Protein AF-A0A3R8LVH7-F1 (afdb_monomer_lite)

pLDDT: mean 90.31, std 11.62, range [43.78, 98.62]

Foldseek 3Di:
DPDVVLVVQPCSVVLVVLLVVLLCCLVPPQAAPCCPDPQQHSVLLSQLLVQLLSVCSVVVNDPVLNNLLSLLSSQLRRQAPDPPLRQQSLQVSLVVSVVVCVVVVHDDDVLSSLLSRPLSDDLVVSLVVQCVVDVPPPCSNVSSVSSNVSSVVSVVVD

Radius of gyration: 14.57 Å; chains: 1; bounding box: 35×34×35 Å

InterPro domains:
  IPR003607 HD/PDEase domain [cd00077] (40-157)
  IPR006674 HD domain [PF01966] (42-155)

Organism: NCBI:txid2044587

Sequence (158 aa):
MQEKWMEGLPEWKLIRPVFDKWNDILENQVTFTLENSEKHTGAHCRRVMLYALAIAQRQGVPEEDKDILGAAAAFHDSRRQDDWLDVGHGQRAADYYREYCVSHELEFKQKCYDIIYYHDRDDQTGIDVISGRSPLGQNSVVIYKIFKDADALDRFRL

Secondary structure (DSSP, 8-state):
---TTGGGSTTHHHHHHHHHHHHHHHHHT---SSTT-SSSSHHHHHHHHHHHHHHHHHTT--HHHHHHHHHHHHHTTTT-SSSS--TTHHHHHHHHHHHHHHHTTPPP-HHHHHHHHHTTS-HHHHHHHHHHT-TT-HHHHHHHHHHHHHHHHHHTT-

Structure (mmCIF, N/CA/C/O backbone):
data_AF-A0A3R8LVH7-F1
#
_entry.id   AF-A0A3R8LVH7-F1
#
loop_
_atom_site.group_PDB
_atom_site.id
_atom_site.type_symbol
_atom_site.label_atom_id
_atom_site.label_alt_id
_atom_site.label_comp_id
_atom_site.label_asym_id
_atom_site.label_entity_id
_atom_site.label_seq_id
_atom_site.pdbx_PDB_ins_code
_atom_site.Cartn_x
_atom_site.Cartn_y
_atom_site.Cartn_z
_atom_site.occupancy
_atom_site.B_iso_or_equiv
_atom_site.auth_seq_id
_atom_site.auth_comp_id
_atom_site.auth_asym_id
_atom_site.auth_atom_id
_atom_site.pdbx_PDB_model_num
ATOM 1 N N . MET A 1 1 ? -10.867 -12.872 -16.043 1.00 43.78 1 MET A N 1
ATOM 2 C CA . MET A 1 1 ? -11.692 -14.036 -15.640 1.00 43.78 1 MET A CA 1
ATOM 3 C C . MET A 1 1 ? -12.129 -13.790 -14.200 1.00 43.78 1 MET A C 1
ATOM 5 O O . MET A 1 1 ? -11.262 -13.720 -13.340 1.00 43.78 1 MET A O 1
ATOM 9 N N . GLN A 1 2 ? -13.414 -13.525 -13.934 1.00 54.50 2 GLN A N 1
ATOM 10 C CA . GLN A 1 2 ? -13.891 -13.373 -12.551 1.00 54.50 2 GLN A CA 1
ATOM 11 C C . GLN A 1 2 ? -13.810 -14.739 -11.875 1.00 54.50 2 GLN A C 1
ATOM 13 O O . GLN A 1 2 ? -14.395 -15.714 -12.351 1.00 54.50 2 GLN A O 1
ATOM 18 N N . GLU A 1 3 ? -13.006 -14.832 -10.823 1.00 67.38 3 GLU A N 1
ATOM 19 C CA . GLU A 1 3 ? -12.770 -16.103 -10.162 1.00 67.38 3 GLU A CA 1
ATOM 20 C C . GLU A 1 3 ? -13.985 -16.423 -9.291 1.00 67.38 3 GLU A C 1
ATOM 22 O O . GLU A 1 3 ? -14.191 -15.831 -8.234 1.00 67.38 3 GLU A O 1
ATOM 27 N N . LYS A 1 4 ? -14.824 -17.347 -9.770 1.00 69.50 4 LYS A N 1
ATOM 28 C CA . LYS A 1 4 ? -16.113 -17.716 -9.159 1.00 69.50 4 LYS A CA 1
ATOM 29 C C . LYS A 1 4 ? -16.027 -18.099 -7.677 1.00 69.50 4 LYS A C 1
ATOM 31 O O . LYS A 1 4 ? -17.037 -18.072 -6.987 1.00 69.50 4 LYS A O 1
ATOM 36 N N . TRP A 1 5 ? -14.846 -18.460 -7.177 1.00 75.69 5 TRP A N 1
ATOM 37 C CA . TRP A 1 5 ? -14.648 -18.804 -5.770 1.00 75.69 5 TRP A CA 1
ATOM 38 C C . TRP A 1 5 ? -14.739 -17.591 -4.836 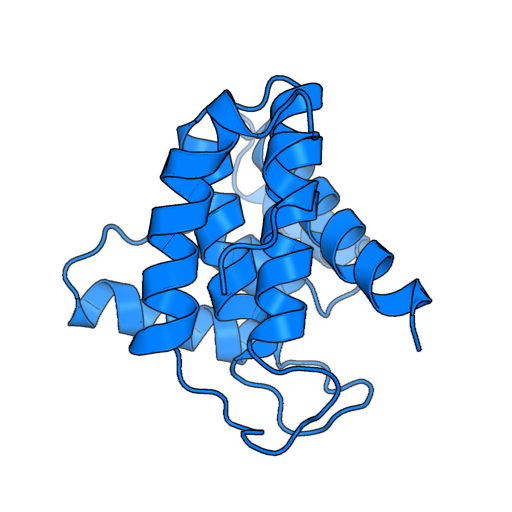1.00 75.69 5 TRP A C 1
ATOM 40 O O . TRP A 1 5 ? -15.158 -17.757 -3.693 1.00 75.69 5 TRP A O 1
ATOM 50 N N . MET A 1 6 ? -14.434 -16.376 -5.311 1.00 79.00 6 MET A N 1
ATOM 51 C CA . MET A 1 6 ? -14.583 -15.163 -4.499 1.00 79.00 6 MET A CA 1
ATOM 52 C C . MET A 1 6 ? -16.045 -14.933 -4.101 1.00 79.00 6 MET A C 1
ATOM 54 O O . MET A 1 6 ? -16.311 -14.485 -2.994 1.00 79.00 6 MET A O 1
ATOM 58 N N . GLU A 1 7 ? -17.009 -15.334 -4.938 1.00 80.81 7 GLU A N 1
ATOM 59 C CA . GLU A 1 7 ? -18.442 -15.247 -4.615 1.00 80.81 7 GLU A CA 1
ATOM 60 C C . GLU A 1 7 ? -18.853 -16.117 -3.416 1.00 80.81 7 GLU A C 1
ATOM 62 O O . GLU A 1 7 ? -19.882 -15.854 -2.793 1.00 80.81 7 GLU A O 1
ATOM 67 N N . GLY A 1 8 ? -18.050 -17.132 -3.081 1.00 83.12 8 GLY A N 1
ATOM 68 C CA . GLY A 1 8 ? -18.246 -17.989 -1.914 1.00 83.12 8 GLY A CA 1
ATOM 69 C C . GLY A 1 8 ? -17.702 -17.407 -0.606 1.00 83.12 8 GLY A C 1
ATOM 70 O O . GLY A 1 8 ? -17.989 -17.962 0.454 1.00 83.12 8 GLY A O 1
ATOM 71 N N . LEU A 1 9 ? -16.935 -16.309 -0.648 1.00 86.06 9 LEU A N 1
ATOM 72 C CA . LEU A 1 9 ? -16.443 -15.643 0.559 1.00 86.06 9 LEU A CA 1
ATOM 73 C C . LEU A 1 9 ? -17.574 -14.830 1.213 1.00 86.06 9 LEU A C 1
ATOM 75 O O . LEU A 1 9 ? -18.154 -13.963 0.551 1.00 86.06 9 LEU A O 1
ATOM 79 N N . PRO A 1 10 ? -17.876 -15.039 2.510 1.00 88.81 10 PRO A N 1
ATOM 80 C CA . PRO A 1 10 ? -18.922 -14.289 3.212 1.00 88.81 10 PRO A CA 1
ATOM 81 C C . PRO A 1 10 ? -18.741 -12.768 3.135 1.00 88.81 10 PRO A C 1
ATOM 83 O O . PRO A 1 10 ? -19.716 -12.021 3.058 1.00 88.81 10 PRO A O 1
ATOM 86 N N . GLU A 1 11 ? -17.490 -12.310 3.121 1.00 92.19 11 GLU A N 1
ATOM 87 C CA . GLU A 1 11 ? -17.113 -10.898 3.090 1.00 92.19 11 GLU A CA 1
ATOM 88 C C . GLU A 1 11 ? -17.263 -10.272 1.699 1.00 92.19 11 GLU A C 1
ATOM 90 O O . GLU A 1 11 ? -17.346 -9.049 1.593 1.00 92.19 11 GLU A O 1
ATOM 95 N N . TRP A 1 12 ? -17.307 -11.083 0.633 1.00 93.75 12 TRP A N 1
ATOM 96 C CA . TRP A 1 12 ? -17.132 -10.621 -0.747 1.00 93.75 12 TRP A CA 1
ATOM 97 C C . TRP A 1 12 ? -18.083 -9.499 -1.132 1.00 93.75 12 TRP A C 1
ATOM 99 O O . TRP A 1 12 ? -17.656 -8.484 -1.668 1.00 93.75 12 TRP A O 1
ATOM 109 N N . LYS A 1 13 ? -19.371 -9.639 -0.804 1.00 93.12 13 LYS A N 1
ATOM 110 C CA . LYS A 1 13 ? -20.379 -8.620 -1.133 1.00 93.12 13 LYS A CA 1
ATOM 111 C C . LYS A 1 13 ? -20.047 -7.245 -0.548 1.00 93.12 13 LYS A C 1
ATOM 113 O O . LYS A 1 13 ? -20.432 -6.245 -1.142 1.00 93.12 13 LYS A O 1
ATOM 118 N N . LEU A 1 14 ? -19.364 -7.211 0.595 1.00 95.31 14 LEU A N 1
ATOM 119 C CA . LEU A 1 14 ? -19.011 -5.983 1.303 1.00 95.31 14 LEU A CA 1
ATOM 120 C C . LEU A 1 14 ? -17.695 -5.394 0.789 1.00 95.31 14 LEU A C 1
ATOM 122 O O . LEU A 1 14 ? -17.590 -4.183 0.651 1.00 95.31 14 LEU A O 1
ATOM 126 N N . ILE A 1 15 ? -16.716 -6.237 0.452 1.00 96.69 15 ILE A N 1
ATOM 127 C 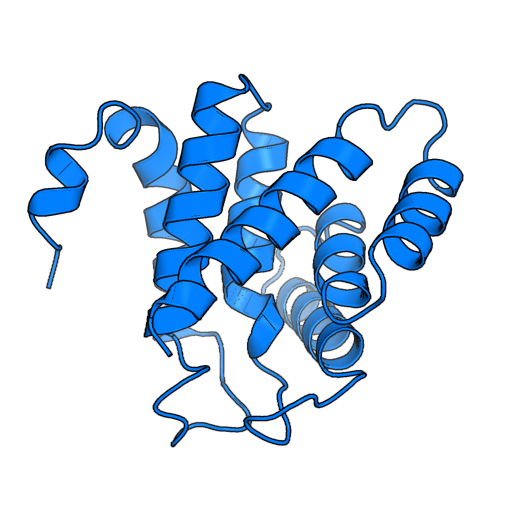CA . ILE A 1 15 ? -15.391 -5.774 0.008 1.00 96.69 15 ILE A CA 1
ATOM 128 C C . ILE A 1 15 ? -15.289 -5.548 -1.501 1.00 96.69 15 ILE A C 1
ATOM 130 O O . ILE A 1 15 ? -14.404 -4.822 -1.952 1.00 96.69 15 ILE A O 1
ATOM 134 N N . ARG A 1 16 ? -16.188 -6.147 -2.290 1.00 95.94 16 ARG A N 1
ATOM 135 C CA . ARG A 1 16 ? -16.151 -6.113 -3.756 1.00 95.94 16 ARG A CA 1
ATOM 136 C C . ARG A 1 16 ? -16.065 -4.700 -4.342 1.00 95.94 16 ARG A C 1
ATOM 138 O O . ARG A 1 16 ? -15.269 -4.539 -5.255 1.00 95.94 16 ARG A O 1
ATOM 145 N N . PRO A 1 17 ? -16.806 -3.675 -3.874 1.00 97.25 17 PRO A N 1
ATOM 146 C CA . PRO A 1 17 ? -16.698 -2.337 -4.460 1.00 97.25 17 PRO A CA 1
ATOM 147 C C . PRO A 1 17 ? -15.283 -1.751 -4.363 1.00 97.25 17 PRO A C 1
ATOM 149 O O . PRO A 1 17 ? -14.780 -1.187 -5.332 1.00 97.25 17 PRO A O 1
ATOM 152 N N . VAL A 1 18 ? -14.628 -1.928 -3.211 1.00 97.94 18 VAL A N 1
ATOM 153 C CA . VAL A 1 18 ? -13.247 -1.475 -2.988 1.00 97.94 18 VAL A CA 1
ATOM 154 C C . VAL A 1 18 ? -12.270 -2.326 -3.797 1.00 97.94 18 VAL A C 1
ATOM 156 O O . VAL A 1 18 ? -11.376 -1.786 -4.443 1.00 97.94 18 VAL A O 1
ATOM 159 N N . PHE A 1 19 ? -12.470 -3.646 -3.805 1.00 97.69 19 PHE A N 1
ATOM 160 C CA . PHE A 1 19 ? -11.648 -4.570 -4.581 1.00 97.69 19 PHE A CA 1
ATOM 161 C C . PHE A 1 19 ? -11.710 -4.259 -6.080 1.00 97.69 19 PHE A C 1
ATOM 163 O O . PHE A 1 19 ? -10.672 -4.073 -6.700 1.00 97.69 19 PHE A O 1
ATOM 170 N N . ASP A 1 20 ? -12.908 -4.152 -6.662 1.00 96.88 20 ASP A N 1
ATOM 171 C CA . ASP A 1 20 ? -13.101 -3.905 -8.094 1.00 96.88 20 ASP A CA 1
ATOM 172 C C . ASP A 1 20 ? -12.472 -2.557 -8.502 1.00 96.88 20 ASP A C 1
ATOM 174 O O . ASP A 1 20 ? -11.783 -2.499 -9.519 1.00 96.88 20 ASP A O 1
ATOM 178 N N . LYS A 1 21 ? -12.621 -1.501 -7.681 1.00 97.62 21 LYS A N 1
ATOM 179 C CA . LYS A 1 21 ? -11.990 -0.184 -7.905 1.00 97.62 21 LYS A CA 1
ATOM 180 C C . LYS A 1 21 ? -10.466 -0.286 -8.011 1.00 97.62 21 LYS A C 1
ATOM 182 O O . LYS A 1 21 ? -9.881 0.184 -8.983 1.00 97.62 21 LYS A O 1
ATOM 187 N N . TRP A 1 22 ? -9.811 -0.854 -7.000 1.00 98.25 22 TRP A N 1
ATOM 188 C CA . TRP A 1 22 ? -8.347 -0.877 -6.955 1.00 98.25 22 TRP A CA 1
ATOM 189 C C . TRP A 1 22 ? -7.748 -1.952 -7.855 1.00 98.25 22 TRP A C 1
ATOM 191 O O . TRP A 1 22 ? -6.642 -1.767 -8.355 1.00 98.25 22 TRP A O 1
ATOM 201 N N . ASN A 1 23 ? -8.479 -3.034 -8.118 1.00 97.12 23 ASN A N 1
ATOM 202 C CA . ASN A 1 23 ? -8.083 -4.036 -9.095 1.00 97.12 23 ASN A CA 1
ATOM 203 C C . ASN A 1 23 ? -8.107 -3.474 -10.522 1.00 97.12 23 ASN A C 1
ATOM 205 O O . ASN A 1 23 ? -7.229 -3.798 -11.309 1.00 97.12 23 ASN A O 1
ATOM 209 N N . ASP A 1 24 ? -9.081 -2.628 -10.865 1.00 96.69 24 ASP A N 1
ATOM 210 C CA . ASP A 1 24 ? -9.096 -1.956 -12.168 1.00 96.69 24 ASP A CA 1
ATOM 211 C C . ASP A 1 24 ? -7.871 -1.044 -12.353 1.00 96.69 24 ASP A C 1
ATOM 213 O O . ASP A 1 24 ? -7.200 -1.105 -13.382 1.00 96.69 24 ASP A O 1
ATOM 217 N N . ILE A 1 25 ? -7.517 -0.267 -11.323 1.00 97.31 25 ILE A N 1
ATOM 218 C CA . ILE A 1 25 ? -6.304 0.565 -11.325 1.00 97.31 25 ILE A CA 1
ATOM 219 C C . ILE A 1 25 ? -5.041 -0.301 -11.423 1.00 97.31 25 ILE A C 1
ATOM 221 O O . ILE A 1 25 ? -4.159 -0.008 -12.229 1.00 97.31 25 ILE A O 1
ATOM 225 N N . LEU A 1 26 ? -4.962 -1.382 -10.644 1.00 96.00 26 LEU A N 1
ATOM 226 C CA . LEU A 1 26 ? -3.846 -2.327 -10.664 1.00 96.00 26 LEU A CA 1
ATOM 227 C C . LEU A 1 26 ? -3.610 -2.916 -12.061 1.00 96.00 26 LEU A C 1
ATOM 229 O O . LEU A 1 26 ? -2.478 -2.942 -12.527 1.00 96.00 26 LEU A O 1
ATOM 233 N N . GLU A 1 27 ? -4.664 -3.392 -12.720 1.00 94.00 27 GLU A N 1
ATOM 234 C CA . GLU A 1 27 ? -4.543 -4.100 -14.000 1.00 94.00 27 GLU A CA 1
ATOM 235 C C . GLU A 1 27 ? -4.310 -3.147 -15.180 1.00 94.00 27 GLU A C 1
ATOM 237 O O . GLU A 1 27 ? -3.628 -3.507 -16.137 1.00 94.00 27 GLU A O 1
ATOM 242 N N . ASN A 1 28 ? -4.873 -1.935 -15.128 1.00 94.75 28 ASN A N 1
ATOM 243 C CA . ASN A 1 28 ? -4.902 -1.041 -16.288 1.00 94.75 28 ASN A CA 1
ATOM 244 C C . ASN A 1 28 ? -3.973 0.174 -16.181 1.00 94.75 28 ASN A C 1
ATOM 246 O O . ASN A 1 28 ? -3.742 0.837 -17.191 1.00 94.75 28 ASN A O 1
ATOM 250 N N . GLN A 1 29 ? -3.485 0.517 -14.985 1.00 95.44 29 GLN A N 1
ATOM 251 C CA . GLN A 1 29 ? -2.793 1.793 -14.754 1.00 95.44 29 GLN A CA 1
ATOM 252 C C . GLN A 1 29 ? -1.508 1.669 -13.925 1.00 95.44 29 GLN A C 1
ATOM 254 O O . GLN A 1 29 ? -0.590 2.472 -14.107 1.00 95.44 29 GLN A O 1
ATOM 259 N N . VAL A 1 30 ? -1.408 0.675 -13.037 1.00 94.69 30 VAL A N 1
ATOM 260 C CA . VAL A 1 30 ? -0.176 0.402 -12.287 1.00 94.69 30 VAL A CA 1
ATOM 261 C C . VAL A 1 30 ? 0.829 -0.294 -13.197 1.00 94.69 30 VAL A C 1
ATOM 263 O O . VAL A 1 30 ? 0.596 -1.390 -13.698 1.00 94.69 30 VAL A O 1
ATOM 266 N N . THR A 1 31 ? 1.990 0.326 -13.378 1.00 93.12 31 THR A N 1
ATOM 267 C CA . THR A 1 31 ? 3.123 -0.309 -14.061 1.00 93.12 31 THR A CA 1
ATOM 268 C C . THR A 1 31 ? 4.018 -1.020 -13.056 1.00 93.12 31 THR A C 1
ATOM 270 O O . THR A 1 31 ? 4.134 -0.572 -11.917 1.00 93.12 31 THR A O 1
ATOM 273 N N . PHE A 1 32 ? 4.695 -2.091 -13.470 1.00 93.00 32 PHE A N 1
ATOM 274 C CA . PHE A 1 32 ? 5.676 -2.804 -12.649 1.00 93.00 32 PHE A CA 1
ATOM 275 C C . PHE A 1 32 ? 7.069 -2.612 -13.237 1.00 93.00 32 PHE A C 1
ATOM 277 O O . PHE A 1 32 ? 7.254 -2.735 -14.438 1.00 93.00 32 PHE A O 1
ATOM 284 N N . THR A 1 33 ? 8.074 -2.341 -12.409 1.00 90.94 33 THR A N 1
ATOM 285 C CA . THR A 1 33 ? 9.472 -2.279 -12.880 1.00 90.94 33 THR A CA 1
ATOM 286 C C . THR A 1 33 ? 10.034 -3.658 -13.241 1.00 90.94 33 THR A C 1
ATOM 288 O O . THR A 1 33 ? 10.917 -3.751 -14.089 1.00 90.94 33 THR A O 1
ATOM 291 N N . LEU A 1 34 ? 9.501 -4.729 -12.643 1.00 85.94 34 LEU A N 1
ATOM 292 C CA . LEU A 1 34 ? 9.791 -6.124 -12.993 1.00 85.94 34 LEU A CA 1
ATOM 293 C C . LEU A 1 34 ? 8.600 -6.768 -13.712 1.00 85.94 34 LEU A C 1
ATOM 295 O O . LEU A 1 34 ? 7.941 -7.655 -13.176 1.00 85.94 34 LEU A O 1
ATOM 299 N N . GLU A 1 35 ? 8.326 -6.335 -14.942 1.00 73.12 35 GLU A N 1
ATOM 300 C CA . GLU A 1 35 ? 7.163 -6.803 -15.720 1.00 73.12 35 GLU A CA 1
ATOM 301 C C . GLU A 1 35 ? 7.139 -8.327 -15.941 1.00 73.12 35 GLU A C 1
ATOM 303 O O . GLU A 1 35 ? 6.071 -8.925 -16.020 1.00 73.12 35 GLU A O 1
ATOM 308 N N . ASN A 1 36 ? 8.313 -8.968 -15.983 1.00 75.88 36 ASN A N 1
ATOM 309 C CA . ASN A 1 36 ? 8.453 -10.409 -16.216 1.00 75.88 36 ASN A CA 1
ATOM 310 C C . ASN A 1 36 ? 8.524 -11.246 -14.925 1.00 75.88 36 ASN A C 1
ATOM 312 O O . ASN A 1 36 ? 8.835 -12.435 -14.994 1.00 75.88 36 ASN A O 1
ATOM 316 N N . SER A 1 37 ? 8.290 -10.656 -13.746 1.00 75.62 37 SER A N 1
ATOM 317 C CA . SER A 1 37 ? 8.313 -11.418 -12.494 1.00 75.62 37 SER A CA 1
ATOM 318 C C . SER A 1 37 ? 7.096 -12.342 -12.390 1.00 75.62 37 SER A C 1
ATOM 320 O O . SER A 1 37 ? 5.948 -11.909 -12.316 1.00 75.62 37 SER A O 1
ATOM 322 N N . GLU A 1 38 ? 7.324 -13.647 -12.287 1.00 71.50 38 GLU A N 1
ATOM 323 C CA . GLU A 1 38 ? 6.251 -14.604 -11.976 1.00 71.50 38 GLU A CA 1
ATOM 324 C C . GLU A 1 38 ? 5.823 -14.540 -10.495 1.00 71.50 38 GLU A C 1
ATOM 326 O O . GLU A 1 38 ? 4.822 -15.140 -10.087 1.00 71.50 38 GLU A O 1
ATOM 331 N N . LYS A 1 39 ? 6.584 -13.813 -9.664 1.00 67.56 39 LYS A N 1
ATOM 332 C CA . LYS A 1 39 ? 6.388 -13.737 -8.214 1.00 67.56 39 LYS A CA 1
ATOM 333 C C . LYS A 1 39 ? 5.676 -12.461 -7.786 1.00 67.56 39 LYS A C 1
ATOM 335 O O . LYS A 1 39 ? 4.725 -12.578 -7.022 1.00 67.56 39 LYS A O 1
ATOM 340 N N . HIS A 1 40 ? 6.066 -11.300 -8.302 1.00 68.19 40 HIS A N 1
ATOM 341 C CA . HIS A 1 40 ? 5.685 -9.986 -7.758 1.00 68.19 40 HIS A CA 1
ATOM 342 C C . HIS A 1 40 ? 4.975 -9.092 -8.784 1.00 68.19 40 HIS A C 1
ATOM 344 O O . HIS A 1 40 ? 5.205 -7.890 -8.861 1.00 68.19 40 HIS A O 1
ATOM 350 N N . THR A 1 41 ? 4.128 -9.696 -9.615 1.00 78.75 41 THR A N 1
ATOM 351 C CA . THR A 1 41 ? 3.278 -9.006 -10.601 1.00 78.75 41 THR A CA 1
ATOM 352 C C . THR A 1 41 ? 1.835 -8.872 -10.108 1.00 78.75 41 THR A C 1
ATOM 354 O O . THR A 1 41 ? 1.500 -9.310 -9.006 1.00 78.75 41 THR A O 1
ATOM 357 N N . GLY A 1 42 ? 0.946 -8.288 -10.921 1.00 85.31 42 GLY A N 1
ATOM 358 C CA . GLY A 1 42 ? -0.442 -7.973 -10.550 1.00 85.31 42 GLY A CA 1
ATOM 359 C C . GLY A 1 42 ? -1.219 -9.111 -9.875 1.00 85.31 42 GLY A C 1
ATOM 360 O O . GLY A 1 42 ? -1.987 -8.863 -8.948 1.00 85.31 42 GLY A O 1
ATOM 361 N N . ALA A 1 43 ? -0.953 -10.375 -10.223 1.00 89.56 43 ALA A N 1
ATOM 362 C CA . ALA A 1 43 ? -1.586 -11.519 -9.566 1.00 89.56 43 ALA A CA 1
ATOM 363 C C . ALA A 1 43 ? -1.270 -11.616 -8.058 1.00 89.56 43 ALA A C 1
ATOM 365 O O . ALA A 1 43 ? -2.146 -11.996 -7.282 1.00 89.56 43 ALA A O 1
ATOM 366 N N . HIS A 1 44 ? -0.042 -11.287 -7.636 1.00 91.88 44 HIS A N 1
ATOM 367 C CA . HIS A 1 44 ? 0.337 -11.206 -6.220 1.00 91.88 44 HIS A CA 1
ATOM 368 C C . HIS A 1 44 ? -0.406 -10.067 -5.524 1.00 91.88 44 HIS A C 1
ATOM 370 O O . HIS A 1 44 ? -1.176 -10.323 -4.597 1.00 91.88 44 HIS A O 1
ATOM 376 N N . CYS A 1 45 ? -0.282 -8.845 -6.046 1.00 94.81 45 CYS A N 1
ATOM 377 C CA . CYS A 1 45 ? -0.952 -7.664 -5.501 1.00 94.81 45 CYS A CA 1
ATOM 378 C C . CYS A 1 45 ? -2.467 -7.867 -5.351 1.00 94.81 45 CYS A C 1
ATOM 380 O O . CYS A 1 45 ? -3.057 -7.494 -4.339 1.00 94.81 45 CYS A O 1
ATOM 382 N N . ARG A 1 46 ? -3.100 -8.533 -6.321 1.00 94.19 46 ARG A N 1
ATOM 383 C CA . ARG A 1 46 ? -4.530 -8.845 -6.303 1.00 94.19 46 ARG A CA 1
ATOM 384 C C . ARG A 1 46 ? -4.928 -9.804 -5.177 1.00 94.19 46 ARG A C 1
ATOM 386 O O . ARG A 1 46 ? -5.978 -9.620 -4.561 1.00 94.19 46 ARG A O 1
ATOM 393 N N . ARG A 1 47 ? -4.114 -10.820 -4.874 1.00 94.31 47 ARG A N 1
ATOM 394 C CA . ARG A 1 47 ? -4.383 -11.737 -3.750 1.00 94.31 47 ARG A CA 1
ATOM 395 C C . ARG A 1 47 ? -4.147 -11.060 -2.405 1.00 94.31 47 ARG A C 1
ATOM 397 O O . ARG A 1 47 ? -5.000 -11.177 -1.527 1.00 94.31 47 ARG A O 1
ATOM 404 N N . VAL A 1 48 ? -3.075 -10.275 -2.280 1.00 96.94 48 VAL A N 1
ATOM 405 C CA . VAL A 1 48 ? -2.823 -9.437 -1.094 1.00 96.94 48 VAL A CA 1
ATOM 406 C C . VAL A 1 48 ? -3.998 -8.489 -0.845 1.00 96.94 48 VAL A C 1
ATOM 408 O O . VAL A 1 48 ? -4.485 -8.400 0.280 1.00 96.94 48 VAL A O 1
ATOM 411 N N . MET A 1 49 ? -4.532 -7.857 -1.896 1.00 97.88 49 MET A N 1
ATOM 412 C CA . MET A 1 49 ? -5.719 -7.001 -1.812 1.00 97.88 49 MET A CA 1
ATOM 413 C C . MET A 1 49 ? -6.930 -7.753 -1.257 1.00 97.88 49 MET A C 1
ATOM 415 O O . MET A 1 49 ? -7.600 -7.263 -0.348 1.00 97.88 49 MET A O 1
ATOM 419 N N . LEU A 1 50 ? -7.200 -8.957 -1.767 1.00 96.44 50 LEU A N 1
ATOM 420 C CA . LEU A 1 50 ? -8.302 -9.777 -1.276 1.00 96.44 50 LEU A CA 1
ATOM 421 C C . LEU A 1 50 ? -8.134 -10.119 0.211 1.00 96.44 50 LEU A C 1
ATOM 423 O O . LEU A 1 50 ? -9.084 -9.962 0.980 1.00 96.44 50 LEU A O 1
ATOM 427 N N . TYR A 1 51 ? -6.944 -10.564 0.624 1.00 96.50 51 TYR A N 1
ATOM 428 C CA . TYR A 1 51 ? -6.670 -10.922 2.016 1.00 96.50 51 TYR A CA 1
ATOM 429 C C . TYR A 1 51 ? -6.781 -9.713 2.944 1.00 96.50 51 TYR A C 1
ATOM 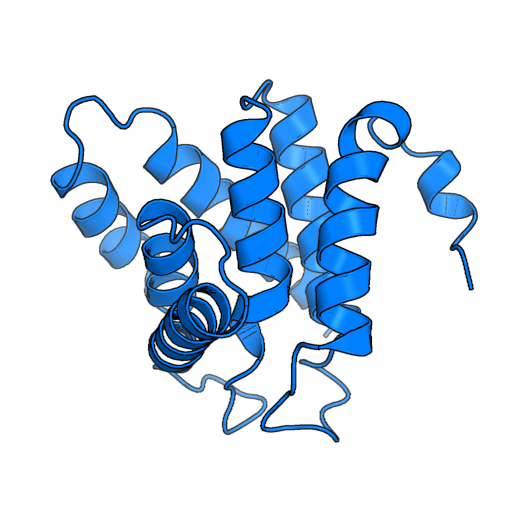431 O O . TYR A 1 51 ? -7.482 -9.789 3.954 1.00 96.50 51 TYR A O 1
ATOM 439 N N . ALA A 1 52 ? -6.172 -8.583 2.579 1.00 98.06 52 ALA A N 1
ATOM 440 C CA . ALA A 1 52 ? -6.214 -7.358 3.368 1.00 98.06 52 ALA A CA 1
ATOM 441 C C . ALA A 1 52 ? -7.658 -6.878 3.582 1.00 98.06 52 ALA A C 1
ATOM 443 O O . ALA A 1 52 ? -8.063 -6.608 4.714 1.00 98.06 52 ALA A O 1
ATOM 444 N N . LEU A 1 53 ? -8.466 -6.841 2.517 1.00 98.25 53 LEU A N 1
ATOM 445 C CA . LEU A 1 53 ? -9.863 -6.416 2.602 1.00 98.25 53 LEU A CA 1
ATOM 446 C C . LEU A 1 53 ? -10.728 -7.405 3.394 1.00 98.25 53 LEU A C 1
ATOM 448 O O . LEU A 1 53 ? -11.556 -6.977 4.199 1.00 98.25 53 LEU A O 1
ATOM 452 N N . ALA A 1 54 ? -10.533 -8.715 3.219 1.00 97.12 54 ALA A N 1
ATOM 453 C CA . ALA A 1 54 ? -11.274 -9.729 3.969 1.00 97.12 54 ALA A CA 1
ATOM 454 C C . ALA A 1 54 ? -10.958 -9.674 5.475 1.00 97.12 54 ALA A C 1
ATOM 456 O O . ALA A 1 54 ? -11.872 -9.719 6.303 1.00 97.12 54 ALA A O 1
ATOM 457 N N . ILE A 1 55 ? -9.681 -9.521 5.844 1.00 96.69 55 ILE A N 1
ATOM 458 C CA . ILE A 1 55 ? -9.256 -9.360 7.241 1.00 96.69 55 ILE A CA 1
ATOM 459 C C . ILE A 1 55 ? -9.837 -8.064 7.821 1.00 96.69 55 ILE A C 1
ATOM 461 O O . ILE A 1 55 ? -10.448 -8.095 8.890 1.00 96.69 55 ILE A O 1
ATOM 465 N N . ALA A 1 56 ? -9.727 -6.944 7.101 1.00 97.06 56 ALA A N 1
ATOM 466 C CA . ALA A 1 56 ? -10.272 -5.656 7.525 1.00 97.06 56 ALA A CA 1
ATOM 467 C C . ALA A 1 56 ? -11.794 -5.701 7.725 1.00 97.06 56 ALA A C 1
ATOM 469 O O . ALA A 1 56 ? -12.312 -5.193 8.722 1.00 97.06 56 ALA A O 1
ATOM 470 N N . GLN A 1 57 ? -12.518 -6.370 6.823 1.00 97.00 57 GLN A N 1
ATOM 471 C CA . GLN A 1 57 ? -13.959 -6.577 6.942 1.00 97.00 57 GLN A CA 1
ATOM 472 C C . GLN A 1 57 ? -14.327 -7.371 8.200 1.00 97.00 57 GLN A C 1
ATOM 474 O O . GLN A 1 57 ? -15.273 -7.000 8.894 1.00 97.00 57 GLN A O 1
ATOM 479 N N . ARG A 1 58 ? -13.585 -8.439 8.519 1.00 95.88 58 ARG A N 1
ATOM 480 C CA . ARG A 1 58 ? -13.812 -9.253 9.728 1.00 95.88 58 ARG A CA 1
ATOM 481 C C . ARG A 1 58 ? -13.485 -8.510 11.018 1.00 95.88 58 ARG A C 1
ATOM 483 O O . ARG A 1 58 ? -14.139 -8.745 12.028 1.00 95.88 58 ARG A O 1
ATOM 490 N N . GLN A 1 59 ? -12.498 -7.619 10.983 1.00 95.19 59 GLN A N 1
ATOM 491 C CA . GLN A 1 59 ? -12.107 -6.800 12.131 1.00 95.19 59 GLN A CA 1
ATOM 492 C C . GLN A 1 59 ? -12.977 -5.546 12.315 1.00 95.19 59 GLN A C 1
ATOM 494 O O . GLN A 1 59 ? -12.779 -4.805 13.273 1.00 95.19 59 GLN A O 1
ATOM 499 N N . GLY A 1 60 ? -13.948 -5.297 11.427 1.00 94.88 60 GLY A N 1
ATOM 500 C CA . GLY A 1 60 ? -14.826 -4.128 11.526 1.00 94.88 60 GLY A CA 1
ATOM 501 C C . GLY A 1 60 ? -14.112 -2.803 11.245 1.00 94.88 60 GLY A C 1
ATOM 502 O O . GLY A 1 60 ? -14.526 -1.762 11.751 1.00 94.88 60 GLY A O 1
ATOM 503 N N . VAL A 1 61 ? -13.038 -2.836 10.451 1.00 94.38 61 VAL A N 1
ATOM 504 C CA . VAL A 1 61 ? -12.305 -1.637 10.027 1.00 94.38 61 VAL A CA 1
ATOM 505 C C . VAL A 1 61 ? -13.231 -0.734 9.184 1.00 94.38 61 VAL A C 1
ATOM 507 O O . VAL A 1 61 ? -14.026 -1.262 8.400 1.00 94.38 61 VAL A O 1
ATOM 510 N N . PRO A 1 62 ? -13.168 0.607 9.316 1.00 94.44 62 PRO A N 1
ATOM 511 C CA . PRO A 1 62 ? -13.986 1.529 8.522 1.00 94.44 62 PRO A CA 1
ATOM 512 C C . PRO A 1 62 ? -13.736 1.439 7.008 1.00 94.44 62 PRO A C 1
ATOM 514 O O . PRO A 1 62 ? -12.644 1.088 6.570 1.00 94.44 62 PRO A O 1
ATOM 517 N N . GLU A 1 63 ? -14.722 1.831 6.195 1.00 94.75 63 GLU A N 1
ATOM 518 C CA . GLU A 1 63 ? -14.606 1.808 4.724 1.00 94.75 63 GLU A CA 1
ATOM 519 C C . GLU A 1 63 ? -13.461 2.679 4.185 1.00 94.75 63 GLU A C 1
ATOM 521 O O . GLU A 1 63 ? -12.771 2.267 3.258 1.00 94.75 63 GLU A O 1
ATOM 526 N N . GLU A 1 64 ? -13.201 3.845 4.788 1.00 94.44 64 GLU A N 1
ATOM 527 C CA . GLU A 1 64 ? -12.064 4.698 4.397 1.00 94.44 64 GLU A CA 1
ATOM 528 C C . GLU A 1 64 ? -10.725 3.960 4.549 1.00 94.44 64 GLU A C 1
ATOM 530 O O . GLU A 1 64 ? -9.850 4.036 3.689 1.00 94.44 64 GLU A O 1
ATOM 535 N N . ASP A 1 65 ? -10.582 3.195 5.628 1.00 95.81 65 ASP A N 1
ATOM 536 C CA . ASP A 1 65 ? -9.377 2.424 5.912 1.00 95.81 65 ASP A CA 1
ATOM 537 C C . ASP A 1 65 ? -9.260 1.187 4.995 1.00 95.81 65 ASP A C 1
ATOM 539 O O . ASP A 1 65 ? -8.151 0.788 4.635 1.00 95.81 65 ASP A O 1
ATOM 543 N N . LYS A 1 66 ? -10.384 0.614 4.539 1.00 97.69 66 LYS A N 1
ATOM 544 C CA . LYS A 1 66 ? -10.387 -0.422 3.489 1.00 97.69 66 LYS A CA 1
ATOM 545 C C . LYS A 1 66 ? -9.968 0.139 2.135 1.00 97.69 66 LYS A C 1
ATOM 547 O O . LYS A 1 66 ? -9.213 -0.523 1.430 1.00 97.69 66 LYS A O 1
ATOM 552 N N . ASP A 1 67 ? -10.412 1.345 1.780 1.00 97.94 67 ASP A N 1
ATOM 553 C CA . ASP A 1 67 ? -9.974 2.014 0.548 1.00 97.94 67 ASP A CA 1
ATOM 554 C C . ASP A 1 67 ? -8.454 2.230 0.548 1.00 97.94 67 ASP A C 1
ATOM 556 O O . ASP A 1 67 ? -7.784 1.943 -0.443 1.00 97.94 67 ASP A O 1
ATOM 560 N N . ILE A 1 68 ? -7.896 2.622 1.698 1.00 97.62 68 ILE A N 1
ATOM 561 C CA . ILE A 1 68 ? -6.447 2.742 1.907 1.00 97.62 68 ILE A CA 1
ATOM 562 C C . ILE A 1 68 ? -5.731 1.393 1.738 1.00 97.62 68 ILE A C 1
ATOM 564 O O . ILE A 1 68 ? -4.686 1.346 1.094 1.00 97.62 68 ILE A O 1
ATOM 568 N N . LEU A 1 69 ? -6.277 0.296 2.274 1.00 98.44 69 LEU A N 1
ATOM 569 C CA . LEU A 1 69 ? -5.709 -1.047 2.092 1.00 98.44 69 LEU A CA 1
ATOM 570 C C . LEU A 1 69 ? -5.756 -1.513 0.631 1.00 98.44 69 LEU A C 1
ATOM 572 O O . LEU A 1 69 ? -4.799 -2.124 0.157 1.00 98.44 69 LEU A O 1
ATOM 576 N N . GLY A 1 70 ? -6.841 -1.208 -0.085 1.00 98.44 70 GLY A N 1
ATOM 577 C CA . GLY A 1 70 ? -6.960 -1.489 -1.515 1.00 98.44 70 GLY A CA 1
ATOM 578 C C . GLY A 1 70 ? -5.889 -0.761 -2.328 1.00 98.44 70 GLY A C 1
ATOM 579 O O . GLY A 1 70 ? -5.188 -1.387 -3.124 1.00 98.44 70 GLY A O 1
ATOM 580 N N . ALA A 1 71 ? -5.694 0.533 -2.056 1.00 98.56 71 ALA A N 1
ATOM 581 C CA . ALA A 1 71 ? -4.620 1.319 -2.655 1.00 98.56 71 ALA A CA 1
ATOM 582 C C . ALA A 1 71 ? -3.238 0.745 -2.312 1.00 98.56 71 ALA A C 1
ATOM 584 O O . ALA A 1 71 ? -2.438 0.489 -3.207 1.00 98.56 71 ALA A O 1
ATOM 585 N N . ALA A 1 72 ? -2.959 0.478 -1.034 1.00 98.56 72 ALA A N 1
ATOM 586 C CA . ALA A 1 72 ? -1.671 -0.067 -0.614 1.00 98.56 72 ALA A CA 1
ATOM 587 C C . ALA A 1 72 ? -1.343 -1.376 -1.349 1.00 98.56 72 ALA A C 1
ATOM 589 O O . ALA A 1 72 ? -0.252 -1.520 -1.900 1.00 98.56 72 ALA A O 1
ATOM 590 N N . ALA A 1 73 ? -2.314 -2.289 -1.451 1.00 98.44 73 ALA A N 1
ATOM 591 C CA . ALA A 1 73 ? -2.130 -3.562 -2.140 1.00 98.44 73 ALA A CA 1
ATOM 592 C C . ALA A 1 73 ? -1.836 -3.393 -3.632 1.00 98.44 73 ALA A C 1
ATOM 594 O O . ALA A 1 73 ? -0.954 -4.076 -4.149 1.00 98.44 73 ALA A O 1
ATOM 595 N N . ALA A 1 74 ? -2.512 -2.463 -4.311 1.00 98.25 74 ALA A N 1
ATOM 596 C CA . ALA A 1 74 ? -2.284 -2.211 -5.730 1.00 98.25 74 ALA A CA 1
ATOM 597 C C . ALA A 1 74 ? -0.860 -1.701 -6.024 1.00 98.25 74 ALA A C 1
ATOM 599 O O . ALA A 1 74 ? -0.295 -2.040 -7.060 1.00 98.25 74 ALA A O 1
ATOM 600 N N . PHE A 1 75 ? -0.260 -0.920 -5.120 1.00 98.31 75 PHE A N 1
ATOM 601 C CA . PHE A 1 75 ? 1.001 -0.228 -5.401 1.00 98.31 75 PHE A CA 1
ATOM 602 C C . PHE A 1 75 ? 2.245 -0.849 -4.749 1.00 98.31 75 PHE A C 1
ATOM 604 O O . PHE A 1 75 ? 3.331 -0.640 -5.284 1.00 98.31 75 PHE A O 1
ATOM 611 N N . HIS A 1 76 ? 2.137 -1.592 -3.640 1.00 97.75 76 HIS A N 1
ATOM 612 C CA . HIS A 1 76 ? 3.289 -1.892 -2.766 1.00 97.75 76 HIS A CA 1
ATOM 613 C C . HIS A 1 76 ? 4.515 -2.528 -3.441 1.00 97.75 76 HIS A C 1
ATOM 615 O O . HIS A 1 76 ? 5.640 -2.116 -3.166 1.00 97.75 76 HIS A O 1
ATOM 621 N N . ASP A 1 77 ? 4.296 -3.452 -4.375 1.00 95.75 77 ASP A N 1
ATOM 622 C CA . ASP A 1 77 ? 5.356 -4.180 -5.082 1.00 95.75 77 ASP A CA 1
ATOM 623 C C . ASP A 1 77 ? 5.618 -3.664 -6.509 1.00 95.75 77 ASP A C 1
ATOM 625 O O . ASP A 1 77 ? 6.442 -4.195 -7.253 1.00 95.75 77 ASP A O 1
ATOM 629 N N . SER A 1 78 ? 4.978 -2.562 -6.904 1.00 95.81 78 SER A N 1
ATOM 630 C CA . SER A 1 78 ? 5.095 -1.995 -8.259 1.00 95.81 78 SER A CA 1
ATOM 631 C C . SER A 1 78 ? 6.510 -1.522 -8.626 1.00 95.81 78 SER A C 1
ATOM 633 O O . SER A 1 78 ? 6.817 -1.311 -9.803 1.00 95.81 78 SER A O 1
ATOM 635 N N . ARG A 1 79 ? 7.384 -1.309 -7.635 1.00 96.56 79 ARG A N 1
ATOM 636 C CA . ARG A 1 79 ? 8.719 -0.706 -7.808 1.00 96.56 79 ARG A CA 1
ATOM 637 C C . ARG A 1 79 ? 9.869 -1.592 -7.321 1.00 96.56 79 ARG A C 1
ATOM 639 O O . ARG A 1 79 ? 10.930 -1.080 -6.936 1.00 96.56 79 ARG A O 1
ATOM 646 N N . ARG A 1 80 ? 9.681 -2.915 -7.352 1.00 94.38 80 ARG A N 1
ATOM 647 C CA . ARG A 1 80 ? 10.763 -3.879 -7.108 1.00 94.38 80 ARG A CA 1
ATOM 648 C C . ARG A 1 80 ? 11.852 -3.817 -8.188 1.00 94.38 80 ARG A C 1
ATOM 650 O O . ARG A 1 80 ? 11.564 -3.580 -9.356 1.00 94.38 80 ARG A O 1
ATOM 657 N N . GLN A 1 81 ? 13.104 -4.028 -7.817 1.00 92.12 81 GLN A N 1
ATOM 658 C CA . GLN A 1 81 ? 14.272 -4.115 -8.700 1.00 92.12 81 GLN A CA 1
ATOM 659 C C . GLN A 1 81 ? 14.814 -5.546 -8.793 1.00 92.12 81 GLN A C 1
ATOM 661 O O . GLN A 1 81 ? 15.464 -5.879 -9.782 1.00 92.12 81 GLN A O 1
ATOM 666 N N . ASP A 1 82 ? 14.502 -6.400 -7.813 1.00 88.44 82 ASP A N 1
ATOM 667 C CA . ASP A 1 82 ? 14.703 -7.847 -7.884 1.00 88.44 82 ASP A CA 1
ATOM 668 C C . ASP A 1 82 ? 13.588 -8.637 -7.161 1.00 88.44 82 ASP A C 1
ATOM 670 O O . ASP A 1 82 ? 12.762 -8.085 -6.424 1.00 88.44 82 ASP A O 1
ATOM 674 N N . ASP A 1 83 ? 13.550 -9.952 -7.397 1.00 84.06 83 ASP A N 1
ATOM 675 C CA . ASP A 1 83 ? 12.551 -10.864 -6.822 1.00 84.06 83 ASP A CA 1
ATOM 676 C C . ASP A 1 83 ? 12.834 -11.286 -5.370 1.00 84.06 83 ASP A C 1
ATOM 678 O O . ASP A 1 83 ? 12.039 -12.022 -4.774 1.00 84.06 83 ASP A O 1
ATOM 682 N N . TRP A 1 84 ? 13.972 -10.874 -4.810 1.00 83.75 84 TRP A N 1
ATOM 683 C CA . TRP A 1 84 ? 14.479 -11.337 -3.525 1.00 83.75 84 TRP A CA 1
ATOM 684 C C . TRP A 1 84 ? 14.131 -10.340 -2.420 1.00 83.75 84 TRP A C 1
ATOM 686 O O . TRP A 1 84 ? 12.958 -10.046 -2.202 1.00 83.75 84 TRP A O 1
ATOM 696 N N . LEU A 1 85 ? 15.116 -9.871 -1.652 1.00 81.25 85 LEU A N 1
ATOM 697 C CA . LEU A 1 85 ? 14.856 -9.049 -0.476 1.00 81.25 85 LEU A CA 1
ATOM 698 C C . LEU A 1 85 ? 14.501 -7.600 -0.851 1.00 81.25 85 LEU A C 1
ATOM 700 O O . LEU A 1 85 ? 13.612 -7.032 -0.227 1.00 81.25 85 LEU A O 1
ATOM 704 N N . ASP A 1 86 ? 15.185 -7.029 -1.851 1.00 89.56 86 ASP A N 1
ATOM 705 C CA . ASP A 1 86 ? 15.032 -5.653 -2.353 1.00 89.56 86 ASP A CA 1
ATOM 706 C C . ASP A 1 86 ? 14.592 -4.613 -1.300 1.00 89.56 86 ASP A C 1
ATOM 708 O O . ASP A 1 86 ? 13.569 -3.945 -1.434 1.00 89.56 86 ASP A O 1
ATOM 712 N N . VAL A 1 87 ? 15.340 -4.481 -0.202 1.00 91.88 87 VAL A N 1
ATOM 713 C CA . VAL A 1 87 ? 15.001 -3.500 0.840 1.00 91.88 87 VAL A CA 1
ATOM 714 C C . VAL A 1 87 ? 15.041 -2.087 0.252 1.00 91.88 87 VAL A C 1
ATOM 716 O O . VAL A 1 87 ? 16.062 -1.641 -0.268 1.00 91.88 87 VAL A O 1
ATOM 719 N N . GLY A 1 88 ? 13.946 -1.348 0.395 1.00 94.62 88 GLY A N 1
ATOM 720 C CA . GLY A 1 88 ? 13.739 -0.019 -0.171 1.00 94.62 88 GLY A CA 1
ATOM 721 C C . GLY A 1 88 ? 12.688 0.039 -1.282 1.00 94.62 88 GLY A C 1
ATOM 722 O O . GLY A 1 88 ? 12.330 1.152 -1.677 1.00 94.62 88 GLY A O 1
ATOM 723 N N . HIS A 1 89 ? 12.164 -1.090 -1.775 1.00 96.31 89 HIS A N 1
ATOM 724 C CA . HIS A 1 89 ? 11.058 -1.078 -2.742 1.00 96.31 89 HIS A CA 1
ATOM 725 C C . HIS A 1 89 ? 9.800 -0.421 -2.185 1.00 96.31 89 HIS A C 1
ATOM 727 O O . HIS A 1 89 ? 9.137 0.297 -2.932 1.00 96.31 89 HIS A O 1
ATOM 733 N N . GLY A 1 90 ? 9.531 -0.562 -0.884 1.00 97.44 90 GLY A N 1
ATOM 734 C CA . GLY A 1 90 ? 8.406 0.094 -0.224 1.00 97.44 90 GLY A CA 1
ATOM 735 C C . GLY A 1 90 ? 8.444 1.609 -0.401 1.00 97.44 90 GLY A C 1
ATOM 736 O O . GLY A 1 90 ? 7.465 2.213 -0.832 1.00 97.44 90 GLY A O 1
ATOM 737 N N . GLN A 1 91 ? 9.600 2.240 -0.179 1.00 98.19 91 GLN A N 1
ATOM 738 C CA . GLN A 1 91 ? 9.757 3.679 -0.414 1.00 98.19 91 GLN A CA 1
ATOM 739 C C . GLN A 1 91 ? 9.482 4.051 -1.874 1.00 98.19 91 GLN A C 1
ATOM 741 O O . GLN A 1 91 ? 8.702 4.964 -2.137 1.00 98.19 91 GLN A O 1
ATOM 746 N N . ARG A 1 92 ? 10.098 3.339 -2.825 1.00 98.31 92 ARG A N 1
ATOM 747 C CA . ARG A 1 92 ? 9.938 3.642 -4.255 1.00 98.31 92 ARG A CA 1
ATOM 748 C C . ARG A 1 92 ? 8.483 3.491 -4.702 1.00 98.31 92 ARG A C 1
ATOM 750 O O . ARG A 1 92 ? 7.986 4.311 -5.468 1.00 98.31 92 ARG A O 1
ATOM 757 N N . ALA A 1 93 ? 7.798 2.461 -4.215 1.00 98.25 93 ALA A N 1
ATOM 758 C CA . ALA A 1 93 ? 6.384 2.227 -4.476 1.00 98.25 93 ALA A CA 1
ATOM 759 C C . ALA A 1 93 ? 5.493 3.307 -3.846 1.00 98.25 93 ALA A C 1
ATOM 761 O O . ALA A 1 93 ? 4.538 3.759 -4.475 1.00 98.25 93 ALA A O 1
ATOM 762 N N . ALA A 1 94 ? 5.821 3.770 -2.638 1.00 98.56 94 ALA A N 1
ATOM 763 C CA . ALA A 1 94 ? 5.092 4.842 -1.968 1.00 98.56 94 ALA A CA 1
ATOM 764 C C . ALA A 1 94 ? 5.239 6.176 -2.718 1.00 98.56 94 ALA A C 1
ATOM 766 O O . ALA A 1 94 ? 4.258 6.904 -2.893 1.00 98.56 94 ALA A O 1
ATOM 767 N N . ASP A 1 95 ? 6.445 6.480 -3.203 1.00 98.62 95 ASP A N 1
ATOM 768 C CA . ASP A 1 95 ? 6.698 7.650 -4.046 1.00 98.62 95 ASP A CA 1
ATOM 769 C C . ASP A 1 95 ? 5.905 7.567 -5.358 1.00 98.62 95 ASP A C 1
ATOM 771 O O . ASP A 1 95 ? 5.225 8.530 -5.716 1.00 98.62 95 ASP A O 1
ATOM 775 N N . TYR A 1 96 ? 5.867 6.394 -5.998 1.00 98.56 96 TYR A N 1
ATOM 776 C CA . TYR A 1 96 ? 5.029 6.180 -7.178 1.00 98.56 96 TYR A CA 1
ATOM 777 C C . TYR A 1 96 ? 3.530 6.352 -6.887 1.00 98.56 96 TYR A C 1
ATOM 779 O O . TYR A 1 96 ? 2.834 7.001 -7.663 1.00 98.56 96 TYR A O 1
ATOM 787 N N . TYR A 1 97 ? 3.023 5.852 -5.756 1.00 98.62 97 TYR A N 1
ATOM 788 C CA . TYR A 1 97 ? 1.638 6.095 -5.335 1.00 98.62 97 TYR A CA 1
ATOM 789 C C . TYR A 1 97 ? 1.343 7.596 -5.180 1.00 98.62 97 TYR A C 1
ATOM 791 O O . TYR A 1 97 ? 0.318 8.079 -5.662 1.00 98.62 97 TYR A O 1
ATOM 799 N N . ARG A 1 98 ? 2.251 8.364 -4.560 1.00 98.56 98 ARG A N 1
ATOM 800 C CA . ARG A 1 98 ? 2.093 9.821 -4.431 1.00 98.56 98 ARG A CA 1
ATOM 801 C C . ARG A 1 98 ? 2.012 10.498 -5.802 1.00 98.56 98 ARG A C 1
ATOM 803 O O . ARG A 1 98 ? 1.122 11.319 -6.019 1.00 98.56 98 ARG A O 1
ATOM 810 N N . GLU A 1 99 ? 2.922 10.164 -6.713 1.00 98.12 99 GLU A N 1
ATOM 811 C CA . GLU A 1 99 ? 2.938 10.699 -8.081 1.00 98.12 99 GLU A CA 1
ATOM 812 C C . GLU A 1 99 ? 1.670 10.319 -8.854 1.00 98.12 99 GLU A C 1
ATOM 814 O O . GLU A 1 99 ? 1.091 11.150 -9.561 1.00 98.12 99 GLU A O 1
ATOM 819 N N . TYR A 1 100 ? 1.201 9.083 -8.683 1.00 98.12 100 TYR A N 1
ATOM 820 C CA . TYR A 1 100 ? -0.043 8.604 -9.268 1.00 98.12 100 TYR A CA 1
ATOM 821 C C . TYR A 1 100 ? -1.238 9.427 -8.773 1.00 98.12 100 TYR A C 1
ATOM 823 O O . TYR A 1 100 ? -2.012 9.921 -9.591 1.00 98.12 100 TYR A O 1
ATOM 831 N N . CYS A 1 101 ? -1.342 9.677 -7.461 1.00 97.81 101 CYS A N 1
ATOM 832 C CA . CYS A 1 101 ? -2.400 10.520 -6.903 1.00 97.81 101 CYS A CA 1
ATOM 833 C C . CYS A 1 101 ? -2.411 11.928 -7.502 1.00 97.81 101 CYS A C 1
ATOM 835 O O . CYS A 1 101 ? -3.466 12.417 -7.897 1.00 97.81 101 CYS A O 1
ATOM 837 N N . VAL A 1 102 ? -1.241 12.563 -7.609 1.00 96.56 102 VAL A N 1
ATOM 838 C CA . VAL A 1 102 ? -1.118 13.910 -8.187 1.00 96.56 102 VAL A CA 1
ATOM 839 C C . VAL A 1 102 ? -1.508 13.924 -9.666 1.00 96.56 102 VAL A C 1
ATOM 841 O O . VAL A 1 102 ? -2.247 14.805 -10.093 1.00 96.56 102 VAL A O 1
ATOM 844 N N . SER A 1 103 ? -1.028 12.958 -10.449 1.00 96.44 103 SER A N 1
ATOM 845 C CA . SER A 1 103 ? -1.271 12.906 -11.898 1.00 96.44 103 SER A CA 1
ATOM 846 C C . SER A 1 103 ? -2.702 12.515 -12.280 1.00 96.44 103 SER A C 1
ATOM 848 O O . SER A 1 103 ? -3.135 12.856 -13.377 1.00 96.44 103 SER A O 1
ATOM 850 N N . HIS A 1 104 ? -3.432 11.837 -11.391 1.00 95.00 104 HIS A N 1
ATOM 851 C CA . HIS A 1 104 ? -4.799 11.355 -11.633 1.00 95.00 104 HIS A CA 1
ATOM 852 C C . HIS A 1 104 ? -5.860 12.086 -10.793 1.00 95.00 104 HIS A C 1
ATOM 854 O O . HIS A 1 104 ? -6.993 11.618 -10.706 1.00 95.00 104 HIS A O 1
ATOM 860 N N . GLU A 1 105 ? -5.501 13.209 -10.159 1.00 93.75 105 GLU A N 1
ATOM 861 C CA . GLU A 1 105 ? -6.394 14.009 -9.299 1.00 93.75 105 GLU A CA 1
ATOM 862 C C . GLU A 1 105 ? -7.072 13.191 -8.178 1.00 93.75 105 GLU A C 1
ATOM 864 O O . GLU A 1 105 ? -8.175 13.501 -7.724 1.00 93.75 105 GLU A O 1
ATOM 869 N N . LEU A 1 106 ? -6.403 12.136 -7.700 1.00 94.06 106 LEU A N 1
ATOM 870 C CA . LEU A 1 106 ? -6.868 11.339 -6.569 1.00 94.06 106 LEU A CA 1
ATOM 871 C C . LEU A 1 106 ? -6.382 11.954 -5.258 1.00 94.06 106 LEU A C 1
ATOM 873 O O . LEU A 1 106 ? -5.257 12.447 -5.152 1.00 94.06 106 LEU A O 1
ATOM 877 N N . GLU A 1 107 ? -7.211 11.867 -4.219 1.00 95.31 107 GLU A N 1
ATOM 878 C CA . GLU A 1 107 ? -6.826 12.320 -2.886 1.00 95.31 107 GLU A CA 1
ATOM 879 C C . GLU A 1 107 ? -5.604 11.533 -2.383 1.00 95.31 107 GLU A C 1
ATOM 881 O O . GLU A 1 107 ? -5.644 10.312 -2.215 1.00 95.31 107 GLU A O 1
ATOM 886 N N . PHE A 1 108 ? -4.512 12.246 -2.106 1.00 96.25 108 PHE A N 1
ATOM 887 C CA . PHE A 1 108 ? -3.331 11.655 -1.496 1.00 96.25 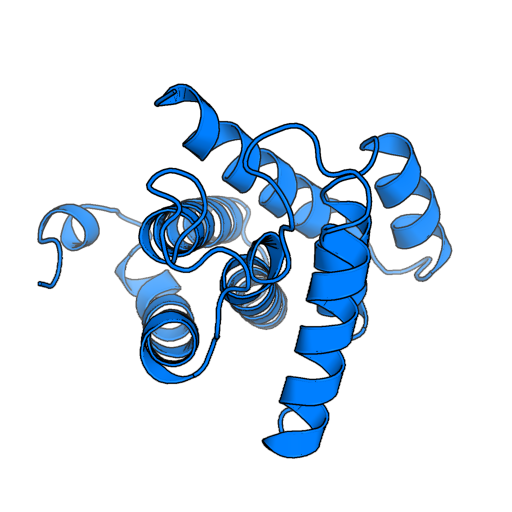108 PHE A CA 1
ATOM 888 C C . PHE A 1 108 ? -3.587 11.355 -0.015 1.00 96.25 108 PHE A C 1
ATOM 890 O O . PHE A 1 108 ? -3.770 12.263 0.800 1.00 96.25 108 PHE A O 1
ATOM 897 N N . LYS A 1 109 ? -3.534 10.073 0.359 1.00 94.75 109 LYS A N 1
ATOM 898 C CA . LYS A 1 109 ? -3.655 9.634 1.753 1.00 94.75 109 LYS A CA 1
ATOM 899 C C . LYS A 1 109 ? -2.271 9.316 2.315 1.00 94.75 109 LYS A C 1
ATOM 901 O O . LYS A 1 109 ? -1.686 8.281 2.000 1.00 94.75 109 LYS A O 1
ATOM 906 N N . GLN A 1 110 ? -1.782 10.151 3.237 1.00 94.25 110 GLN A N 1
ATOM 907 C CA . GLN A 1 110 ? -0.497 9.921 3.920 1.00 94.25 110 GLN A CA 1
ATOM 908 C C . GLN A 1 110 ? -0.433 8.544 4.607 1.00 94.25 110 GLN A C 1
ATOM 910 O O . GLN A 1 110 ? 0.617 7.912 4.630 1.00 94.25 110 GLN A O 1
ATOM 915 N N . LYS A 1 111 ? -1.568 8.047 5.116 1.00 93.38 111 LYS A N 1
ATOM 916 C CA . LYS A 1 111 ? -1.664 6.719 5.736 1.00 93.38 111 LYS A CA 1
ATOM 917 C C . LYS A 1 111 ? -1.364 5.585 4.741 1.00 93.38 111 LYS A C 1
ATOM 919 O O . LYS A 1 111 ? -0.646 4.660 5.095 1.00 93.38 111 LYS A O 1
ATOM 924 N N . CYS A 1 112 ? -1.861 5.681 3.504 1.00 96.75 112 CYS A N 1
ATOM 925 C CA . CYS A 1 112 ? -1.552 4.724 2.434 1.00 96.75 112 CYS A CA 1
ATOM 926 C C . CYS A 1 112 ? -0.059 4.751 2.097 1.00 96.75 112 CYS A C 1
ATOM 928 O O . CYS A 1 112 ? 0.597 3.712 2.087 1.00 96.75 112 CYS A O 1
ATOM 930 N N . TYR A 1 113 ? 0.485 5.959 1.920 1.00 97.38 113 TYR A N 1
ATOM 931 C CA . TYR A 1 113 ? 1.907 6.152 1.667 1.00 97.38 113 TYR A CA 1
ATOM 932 C C . TYR A 1 113 ? 2.771 5.487 2.744 1.00 97.38 113 TYR A C 1
ATOM 934 O O . TYR A 1 113 ? 3.703 4.767 2.410 1.00 97.38 113 TYR A O 1
ATOM 942 N N . ASP A 1 114 ? 2.460 5.695 4.026 1.00 95.88 114 ASP A N 1
ATOM 943 C CA . ASP A 1 114 ? 3.260 5.147 5.125 1.00 95.88 114 ASP A CA 1
ATOM 944 C C . ASP A 1 114 ? 3.190 3.611 5.171 1.00 95.88 114 ASP A C 1
ATOM 946 O O . ASP A 1 114 ? 4.213 2.960 5.371 1.00 95.88 114 ASP A O 1
ATOM 950 N N . ILE A 1 115 ? 2.018 3.018 4.920 1.00 96.88 115 ILE A N 1
ATOM 951 C CA . ILE A 1 115 ? 1.873 1.555 4.847 1.00 96.88 115 ILE A CA 1
ATOM 952 C C . ILE A 1 115 ? 2.752 0.985 3.738 1.00 96.88 115 ILE A C 1
ATOM 954 O O . ILE A 1 115 ? 3.534 0.074 3.998 1.00 96.88 115 ILE A O 1
ATOM 958 N N . ILE A 1 116 ? 2.670 1.552 2.530 1.00 98.31 116 ILE A N 1
ATOM 959 C CA . ILE A 1 116 ? 3.499 1.120 1.402 1.00 98.31 116 ILE A CA 1
ATOM 960 C C . ILE A 1 116 ? 4.983 1.337 1.718 1.00 98.31 116 ILE A C 1
ATOM 962 O O . ILE A 1 116 ? 5.798 0.452 1.487 1.00 98.31 116 ILE A O 1
ATOM 966 N N . TYR A 1 117 ? 5.353 2.484 2.283 1.00 97.94 117 TYR A N 1
ATOM 967 C CA . TYR A 1 117 ? 6.748 2.822 2.547 1.00 97.94 117 TYR A CA 1
ATOM 968 C C . TYR A 1 117 ? 7.419 1.810 3.480 1.00 97.94 117 TYR A C 1
ATOM 970 O O . TYR A 1 117 ? 8.570 1.438 3.257 1.00 97.94 117 TYR A O 1
ATOM 978 N N . TYR A 1 118 ? 6.717 1.397 4.538 1.00 97.31 118 TYR A N 1
ATOM 979 C CA . TYR A 1 118 ? 7.295 0.580 5.604 1.00 97.31 118 TYR A CA 1
ATOM 980 C C . TYR A 1 118 ? 7.041 -0.923 5.459 1.00 97.31 118 TYR A C 1
ATOM 982 O O . TYR A 1 118 ? 7.631 -1.684 6.222 1.00 97.31 118 TYR A O 1
ATOM 990 N N . HIS A 1 119 ? 6.220 -1.380 4.506 1.00 95.88 119 HIS A N 1
ATOM 991 C CA . HIS A 1 119 ? 5.872 -2.806 4.413 1.00 95.88 119 HIS A CA 1
ATOM 992 C C . HIS A 1 119 ? 7.092 -3.724 4.206 1.00 95.88 119 HIS A C 1
ATOM 994 O O . HIS A 1 119 ? 7.108 -4.846 4.711 1.00 95.88 119 HIS A O 1
ATOM 1000 N N . ASP A 1 120 ? 8.137 -3.222 3.541 1.00 95.00 120 ASP A N 1
ATOM 1001 C CA . ASP A 1 120 ? 9.388 -3.937 3.278 1.00 95.00 120 ASP A CA 1
ATOM 1002 C C . ASP A 1 120 ? 10.439 -3.814 4.388 1.00 95.00 120 ASP A C 1
ATOM 1004 O O . ASP A 1 120 ? 11.562 -4.313 4.263 1.00 95.00 120 ASP A O 1
ATOM 1008 N N . ARG A 1 121 ? 10.093 -3.121 5.474 1.00 94.44 121 ARG A N 1
ATOM 1009 C CA . ARG A 1 121 ? 10.944 -2.928 6.645 1.00 94.44 121 ARG A CA 1
ATOM 1010 C C . ARG A 1 121 ? 10.536 -3.866 7.769 1.00 94.44 121 ARG A C 1
ATOM 1012 O O . ARG A 1 121 ? 9.496 -4.529 7.732 1.00 94.44 121 ARG A O 1
ATOM 1019 N N . ASP A 1 122 ? 11.394 -3.891 8.784 1.00 94.19 122 ASP A N 1
ATOM 1020 C CA . ASP A 1 122 ? 11.072 -4.491 10.069 1.00 94.19 122 ASP A CA 1
ATOM 1021 C C . ASP A 1 122 ? 9.775 -3.891 10.634 1.00 94.19 122 ASP A C 1
ATOM 1023 O O . ASP A 1 122 ? 9.558 -2.673 10.595 1.00 94.19 122 ASP A O 1
ATOM 1027 N N . ASP A 1 123 ? 8.914 -4.760 11.158 1.00 93.38 123 ASP A N 1
ATOM 1028 C CA . ASP A 1 123 ? 7.581 -4.402 11.637 1.00 93.38 123 ASP A CA 1
ATOM 1029 C C . ASP A 1 123 ? 7.632 -3.296 12.686 1.00 93.38 123 ASP A C 1
ATOM 1031 O O . ASP A 1 123 ? 6.844 -2.349 12.614 1.00 93.38 123 ASP A O 1
ATOM 1035 N N . GLN A 1 124 ? 8.575 -3.384 13.630 1.00 94.44 124 GLN A N 1
ATOM 1036 C CA . GLN A 1 124 ? 8.681 -2.434 14.730 1.00 94.44 124 GLN A CA 1
ATOM 1037 C C . GLN A 1 124 ? 9.036 -1.039 14.216 1.00 94.44 124 GLN A C 1
ATOM 1039 O O . GLN A 1 124 ? 8.468 -0.056 14.683 1.00 94.44 124 GLN A O 1
ATOM 1044 N N . THR A 1 125 ? 9.878 -0.954 13.182 1.00 93.94 125 THR A N 1
ATOM 1045 C CA . THR A 1 125 ? 10.215 0.325 12.535 1.00 93.94 125 THR A CA 1
ATOM 1046 C C . THR A 1 125 ? 8.965 1.021 11.991 1.00 93.94 125 THR A C 1
ATOM 1048 O O . THR A 1 125 ? 8.757 2.210 12.239 1.00 93.94 125 THR A O 1
ATOM 1051 N N . GLY A 1 126 ? 8.111 0.289 11.269 1.00 92.31 126 GLY A N 1
ATOM 1052 C CA . GLY A 1 126 ? 6.856 0.838 10.751 1.00 92.31 126 GLY A CA 1
ATOM 1053 C C . GLY A 1 126 ? 5.873 1.201 11.866 1.00 92.31 126 GLY A C 1
ATOM 1054 O O . GLY A 1 126 ? 5.283 2.281 11.842 1.00 92.31 126 GLY A O 1
ATOM 1055 N N . ILE A 1 127 ? 5.740 0.343 12.883 1.00 93.19 127 ILE A N 1
ATOM 1056 C CA . ILE A 1 127 ? 4.862 0.573 14.040 1.00 93.19 127 ILE A CA 1
ATOM 1057 C C . ILE A 1 127 ? 5.264 1.844 14.799 1.00 93.19 127 ILE A C 1
ATOM 1059 O O . ILE A 1 127 ? 4.394 2.664 15.102 1.00 93.19 127 ILE A O 1
ATOM 1063 N N . ASP A 1 128 ? 6.552 2.040 15.079 1.00 91.75 128 ASP A N 1
ATOM 1064 C CA . ASP A 1 128 ? 7.055 3.195 15.830 1.00 91.75 128 ASP A CA 1
ATOM 1065 C C . ASP A 1 128 ? 6.779 4.507 15.085 1.00 91.75 128 ASP A C 1
ATOM 1067 O O . ASP A 1 128 ? 6.269 5.469 15.665 1.00 91.75 128 ASP A O 1
ATOM 1071 N N . VAL A 1 129 ? 7.031 4.541 13.771 1.00 89.50 129 VAL A N 1
ATOM 1072 C CA . VAL A 1 129 ? 6.778 5.742 12.963 1.00 89.50 129 VAL A CA 1
ATOM 1073 C C . VAL A 1 129 ? 5.282 6.020 12.818 1.00 89.50 129 VAL A C 1
ATOM 1075 O O . VAL A 1 129 ? 4.845 7.156 13.015 1.00 89.50 129 VAL A O 1
ATOM 1078 N N . ILE A 1 130 ? 4.484 5.004 12.479 1.00 90.50 130 ILE A N 1
ATOM 1079 C CA . ILE A 1 130 ? 3.045 5.166 12.227 1.00 90.50 130 ILE A CA 1
ATOM 1080 C C . ILE A 1 130 ? 2.309 5.556 13.515 1.00 90.50 130 ILE A C 1
ATOM 1082 O O . ILE A 1 130 ? 1.432 6.422 13.479 1.00 90.50 130 ILE A O 1
ATOM 1086 N N . SER A 1 131 ? 2.685 4.975 14.658 1.00 88.56 131 SER A N 1
ATOM 1087 C CA . SER A 1 131 ? 2.118 5.348 15.960 1.00 88.56 131 SER A CA 1
ATOM 1088 C C . SER A 1 131 ? 2.525 6.763 16.390 1.00 88.56 131 SER A C 1
ATOM 1090 O O . SER A 1 131 ? 1.684 7.519 16.878 1.00 88.56 131 SER A O 1
ATOM 1092 N N . GLY A 1 132 ? 3.775 7.170 16.136 1.00 82.81 132 GLY A N 1
ATOM 1093 C CA . GLY A 1 132 ? 4.276 8.505 16.474 1.00 82.81 132 GLY A CA 1
ATOM 1094 C C . GLY A 1 132 ? 3.623 9.651 15.689 1.00 82.81 132 GLY A C 1
ATOM 1095 O O . GLY A 1 132 ? 3.547 10.774 16.187 1.00 82.81 132 GLY A O 1
ATOM 1096 N N . ARG A 1 133 ? 3.113 9.390 14.477 1.00 77.56 133 ARG A N 1
ATOM 1097 C CA . ARG A 1 133 ? 2.477 10.406 13.615 1.00 77.56 133 ARG A CA 1
ATOM 1098 C C . ARG A 1 133 ? 1.024 10.716 13.964 1.00 77.56 133 ARG A C 1
ATOM 1100 O O . ARG A 1 133 ? 0.490 11.716 13.486 1.00 77.56 133 ARG A O 1
ATOM 1107 N N . SER A 1 134 ? 0.361 9.888 14.768 1.00 62.12 134 SER A N 1
ATOM 1108 C CA . SER A 1 134 ? -1.035 10.124 15.130 1.00 62.12 134 SER A CA 1
ATOM 1109 C C . SER A 1 134 ? -1.350 9.570 16.523 1.00 62.12 134 SER A C 1
ATOM 1111 O O . SER A 1 134 ? -1.683 8.395 16.658 1.00 62.12 134 SER A O 1
ATOM 1113 N N . PRO A 1 135 ? -1.332 10.417 17.570 1.00 51.81 135 PRO A N 1
ATOM 1114 C CA . PRO A 1 135 ? -1.718 10.016 18.928 1.00 51.81 135 PRO A CA 1
ATOM 1115 C C . PRO A 1 135 ? -3.182 9.545 19.045 1.00 51.81 135 PRO A C 1
ATOM 1117 O O . PRO A 1 135 ? -3.534 8.848 19.991 1.00 51.81 135 PRO A O 1
ATOM 1120 N N . LEU A 1 136 ? -4.033 9.908 18.074 1.00 49.66 136 LEU A N 1
ATOM 1121 C CA . LEU A 1 136 ? -5.427 9.459 17.930 1.00 49.66 136 LEU A CA 1
ATOM 1122 C C . LEU A 1 136 ? -5.588 8.359 16.854 1.00 49.66 136 LEU A C 1
ATOM 1124 O O . LEU A 1 136 ? -6.699 7.917 16.574 1.00 49.66 136 LEU A O 1
ATOM 1128 N N . GLY A 1 137 ? -4.488 7.904 16.244 1.00 54.88 137 GLY A N 1
ATOM 1129 C CA . GLY A 1 137 ? -4.435 7.012 15.083 1.00 54.88 137 GLY A CA 1
ATOM 1130 C C . GLY A 1 137 ? -4.604 5.533 15.406 1.00 54.88 137 GLY A C 1
ATOM 1131 O O . GLY A 1 137 ? -3.861 4.709 14.872 1.00 54.88 137 GLY A O 1
ATOM 1132 N N . GLN A 1 138 ? -5.578 5.190 16.253 1.00 60.75 138 GLN A N 1
ATOM 1133 C CA . GLN A 1 138 ? -5.822 3.816 16.711 1.00 60.75 138 GLN A CA 1
ATOM 1134 C C . GLN A 1 138 ? -5.953 2.802 15.561 1.00 60.75 138 GLN A C 1
ATOM 1136 O O . GLN A 1 138 ? -5.575 1.647 15.730 1.00 60.75 138 GLN A O 1
ATOM 1141 N N . ASN A 1 139 ? -6.369 3.236 14.367 1.00 79.44 139 ASN A N 1
ATOM 1142 C CA . ASN A 1 139 ? -6.507 2.345 13.217 1.00 79.44 139 ASN A CA 1
ATOM 1143 C C . ASN A 1 139 ? -5.271 2.262 12.313 1.00 79.44 139 ASN A C 1
ATOM 1145 O O . ASN A 1 139 ? -5.143 1.282 11.590 1.00 79.44 139 ASN A O 1
ATOM 1149 N N . SER A 1 140 ? -4.348 3.234 12.325 1.00 87.69 140 SER A N 1
ATOM 1150 C CA . SER A 1 140 ? -3.230 3.255 11.362 1.00 87.69 140 SER A CA 1
ATOM 1151 C C . SER A 1 140 ? -2.262 2.092 11.578 1.00 87.69 140 SER A C 1
ATOM 1153 O O . SER A 1 140 ? -1.857 1.434 10.623 1.00 87.69 140 SER A O 1
ATOM 1155 N N . VAL A 1 141 ? -1.941 1.789 12.840 1.00 92.44 141 VAL A N 1
ATOM 1156 C CA . VAL A 1 141 ? -1.128 0.614 13.190 1.00 92.44 141 VAL A CA 1
ATOM 1157 C C . VAL A 1 141 ? -1.888 -0.682 12.901 1.00 92.44 141 VAL A C 1
ATOM 1159 O O . VAL A 1 141 ? -1.284 -1.653 12.454 1.00 92.44 141 VAL A O 1
ATOM 1162 N N . VAL A 1 142 ? -3.206 -0.704 13.130 1.00 94.31 142 VAL A N 1
ATOM 1163 C CA . VAL A 1 142 ? -4.049 -1.878 12.850 1.00 94.31 142 VAL A CA 1
ATOM 1164 C C . VAL A 1 142 ? -4.018 -2.210 11.364 1.00 94.31 142 VAL A C 1
ATOM 1166 O O . VAL A 1 142 ? -3.685 -3.335 11.009 1.00 94.31 142 VAL A O 1
ATOM 1169 N N . ILE A 1 143 ? -4.288 -1.243 10.486 1.00 94.94 143 ILE A N 1
ATOM 1170 C CA . ILE A 1 143 ? -4.291 -1.519 9.049 1.00 94.94 143 ILE A CA 1
ATOM 1171 C C . ILE A 1 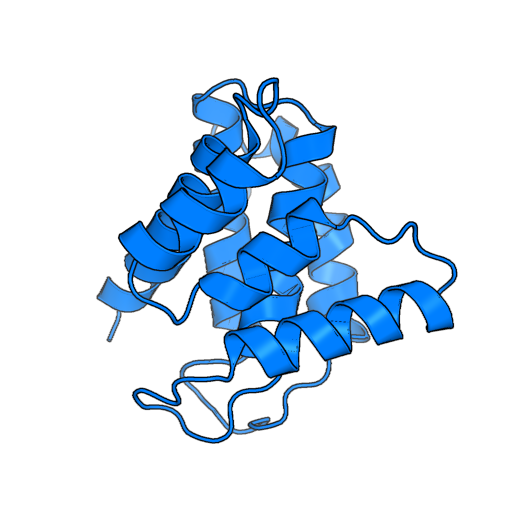143 ? -2.893 -1.778 8.488 1.00 94.94 143 ILE A C 1
ATOM 1173 O O . ILE A 1 143 ? -2.760 -2.586 7.578 1.00 94.94 143 ILE A O 1
ATOM 1177 N N . TYR A 1 144 ? -1.842 -1.184 9.063 1.00 96.44 144 TYR A N 1
ATOM 1178 C CA . TYR A 1 144 ? -0.466 -1.543 8.716 1.00 96.44 144 TYR A CA 1
ATOM 1179 C C . TYR A 1 144 ? -0.178 -3.023 9.002 1.00 96.44 144 TYR A C 1
ATOM 1181 O O . TYR A 1 144 ? 0.340 -3.728 8.140 1.00 96.44 144 TYR A O 1
ATOM 1189 N N . LYS A 1 145 ? -0.583 -3.517 10.178 1.00 96.19 145 LYS A N 1
ATOM 1190 C CA . LYS A 1 145 ? -0.445 -4.936 10.536 1.00 96.19 145 LYS A CA 1
ATOM 1191 C C . LYS A 1 145 ? -1.272 -5.836 9.625 1.00 96.19 145 LYS A C 1
ATOM 1193 O O . LYS A 1 145 ? -0.737 -6.805 9.107 1.00 96.19 145 LYS A O 1
ATOM 1198 N N . ILE A 1 146 ? -2.531 -5.476 9.359 1.00 97.50 146 ILE A N 1
ATOM 1199 C CA . ILE A 1 146 ? -3.386 -6.208 8.409 1.00 97.50 146 ILE A CA 1
ATOM 1200 C C . ILE A 1 146 ? -2.707 -6.314 7.041 1.00 97.50 146 ILE A C 1
ATOM 1202 O O . ILE A 1 146 ? -2.733 -7.376 6.426 1.00 97.50 146 ILE A O 1
ATOM 1206 N N . PHE A 1 147 ? -2.104 -5.223 6.568 1.00 97.94 147 PHE A N 1
ATOM 1207 C CA .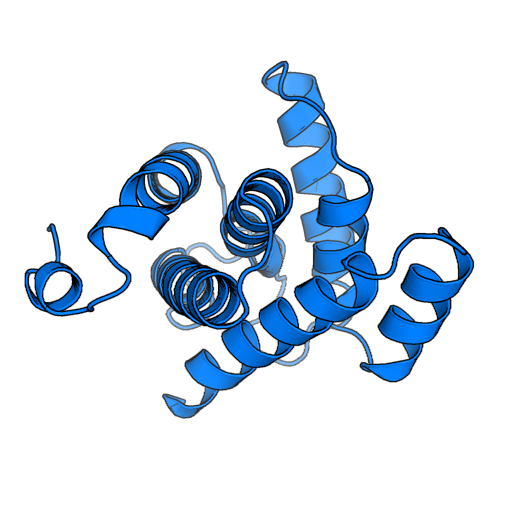 PHE A 1 147 ? -1.411 -5.204 5.289 1.00 97.94 147 PHE A CA 1
ATOM 1208 C C . PHE A 1 147 ? -0.200 -6.143 5.275 1.00 97.94 147 PHE A C 1
ATOM 1210 O O . PHE A 1 147 ? -0.081 -6.970 4.375 1.00 97.94 147 PHE A O 1
ATOM 1217 N N . LYS A 1 148 ? 0.663 -6.061 6.295 1.00 96.31 148 LYS A N 1
ATOM 1218 C CA . LYS A 1 148 ? 1.831 -6.943 6.428 1.00 96.31 148 LYS A CA 1
ATOM 1219 C C . LYS A 1 148 ? 1.444 -8.414 6.540 1.00 96.31 148 LYS A C 1
ATOM 1221 O O . LYS A 1 148 ? 2.057 -9.247 5.878 1.00 96.31 148 LYS A O 1
ATOM 1226 N N . ASP A 1 149 ? 0.408 -8.723 7.316 1.00 96.56 149 ASP A N 1
ATOM 1227 C CA . ASP A 1 149 ? -0.126 -10.079 7.428 1.00 96.56 149 ASP A CA 1
ATOM 1228 C C . ASP A 1 149 ? -0.640 -10.572 6.069 1.00 96.56 149 ASP A C 1
ATOM 1230 O O . ASP A 1 149 ? -0.355 -11.699 5.674 1.00 96.56 149 ASP A O 1
ATOM 1234 N N . ALA A 1 150 ? -1.362 -9.733 5.320 1.00 96.81 150 ALA A N 1
ATOM 1235 C CA . ALA A 1 150 ? -1.887 -10.080 4.002 1.00 96.81 150 ALA A CA 1
ATOM 1236 C C . ALA A 1 150 ? -0.783 -10.340 2.961 1.00 96.81 150 ALA A C 1
ATOM 1238 O O . ALA A 1 150 ? -0.881 -11.319 2.218 1.00 96.81 150 ALA A O 1
ATOM 1239 N N . ASP A 1 151 ? 0.261 -9.506 2.921 1.00 95.19 151 ASP A N 1
ATOM 1240 C CA . ASP A 1 151 ? 1.438 -9.724 2.068 1.00 95.19 151 ASP A CA 1
ATOM 1241 C C . ASP A 1 151 ? 2.158 -11.027 2.461 1.00 95.19 151 ASP A C 1
ATOM 1243 O O . ASP A 1 151 ? 2.366 -11.917 1.633 1.00 95.19 151 ASP A O 1
ATOM 1247 N N . ALA A 1 152 ? 2.432 -11.220 3.755 1.00 92.75 152 ALA A N 1
ATOM 1248 C CA . ALA A 1 152 ? 3.072 -12.433 4.256 1.00 92.75 152 ALA A CA 1
ATOM 1249 C C . ALA A 1 152 ? 2.257 -13.710 3.971 1.00 92.75 152 ALA A C 1
ATOM 1251 O O . ALA A 1 152 ? 2.834 -14.742 3.622 1.00 92.75 152 ALA A O 1
ATOM 1252 N N . LEU A 1 153 ? 0.925 -13.654 4.072 1.00 92.56 153 LEU A N 1
ATOM 1253 C CA . LEU A 1 153 ? 0.039 -14.783 3.779 1.00 92.56 153 LEU A CA 1
ATOM 1254 C C . LEU A 1 153 ? 0.141 -15.246 2.321 1.00 92.56 153 LEU A C 1
ATOM 1256 O O . LEU A 1 153 ? 0.088 -16.451 2.070 1.00 92.56 153 LEU A O 1
ATOM 1260 N N . ASP A 1 154 ? 0.338 -14.334 1.362 1.00 88.75 154 ASP A N 1
ATOM 1261 C CA . ASP A 1 154 ? 0.512 -14.726 -0.042 1.00 88.75 154 ASP A CA 1
ATOM 1262 C C . ASP A 1 154 ? 1.870 -15.391 -0.316 1.00 88.75 154 ASP A C 1
ATOM 1264 O O . ASP A 1 154 ? 2.016 -16.111 -1.304 1.00 88.75 154 ASP A O 1
ATOM 1268 N N . ARG A 1 155 ? 2.865 -15.197 0.558 1.00 77.00 155 ARG A N 1
ATOM 1269 C CA . ARG A 1 155 ? 4.219 -15.754 0.393 1.00 77.00 155 ARG A CA 1
ATOM 1270 C C . ARG A 1 155 ? 4.312 -17.244 0.730 1.00 77.00 155 ARG A C 1
ATOM 1272 O O . ARG A 1 155 ? 5.238 -17.892 0.257 1.00 77.00 155 ARG A O 1
ATOM 1279 N N . PHE A 1 156 ? 3.338 -17.826 1.439 1.00 65.62 156 PHE A N 1
ATOM 1280 C CA . PHE A 1 156 ? 3.289 -19.273 1.735 1.00 65.62 156 PHE A CA 1
ATOM 1281 C C . PHE A 1 156 ? 3.052 -20.172 0.505 1.00 65.62 156 PHE A C 1
ATOM 1283 O O . PHE A 1 156 ? 2.996 -21.394 0.635 1.00 65.62 156 PHE A O 1
ATOM 1290 N N . ARG A 1 157 ? 2.907 -19.587 -0.689 1.00 57.78 157 ARG A N 1
ATOM 1291 C CA . ARG A 1 157 ? 2.825 -20.311 -1.966 1.00 57.78 157 ARG A CA 1
ATOM 1292 C C . ARG A 1 157 ? 4.186 -20.614 -2.610 1.00 57.78 157 ARG A C 1
ATOM 1294 O O . ARG A 1 157 ? 4.198 -21.316 -3.619 1.00 57.78 157 ARG A O 1
ATOM 1301 N N . LEU A 1 158 ? 5.265 -19.987 -2.125 1.00 49.97 158 LEU A N 1
ATOM 1302 C CA . LEU A 1 158 ? 6.613 -20.050 -2.709 1.00 49.97 158 LEU A CA 1
ATOM 1303 C C . LEU A 1 158 ? 7.430 -21.230 -2.178 1.00 49.97 158 LEU A C 1
ATOM 1305 O O . LEU A 1 158 ? 7.286 -21.565 -0.982 1.00 49.97 158 LEU A O 1
#